Protein AF-A0A8I0T344-F1 (afdb_monomer_lite)

Sequence (112 aa):
MRGLTIAVVGVFLISFLSGAIYLLGFDGLALVRDDADSKLLSQSMLASGVGGSIYCLRGVYLNACVFNRWTPQWMPWYFIRPFVSLFCGAVAFIFLKAGLLVMEAECNSPKK

Structure (mmCIF, N/CA/C/O backbone):
data_AF-A0A8I0T344-F1
#
_entry.id   AF-A0A8I0T344-F1
#
loop_
_atom_site.group_PDB
_atom_site.id
_atom_site.type_symbol
_atom_site.label_atom_id
_atom_site.label_alt_id
_atom_site.label_comp_id
_atom_site.label_asym_id
_atom_site.label_entity_id
_atom_site.label_seq_id
_atom_site.pdbx_PDB_ins_code
_atom_site.Cartn_x
_atom_site.Cartn_y
_atom_site.Cartn_z
_atom_site.occupancy
_atom_site.B_iso_or_equiv
_atom_site.auth_seq_id
_atom_site.auth_comp_id
_atom_site.auth_asym_id
_atom_site.auth_atom_id
_atom_site.pdbx_PDB_model_num
ATOM 1 N N . MET A 1 1 ? -11.844 -2.304 24.450 1.00 67.12 1 MET A N 1
ATOM 2 C CA . MET A 1 1 ? -10.817 -2.896 23.555 1.00 67.12 1 MET A CA 1
ATOM 3 C C . MET A 1 1 ? -11.092 -2.686 22.062 1.00 67.12 1 MET A C 1
ATOM 5 O O . MET A 1 1 ? -10.162 -2.315 21.362 1.00 67.12 1 MET A O 1
ATOM 9 N N . ARG A 1 2 ? -12.329 -2.848 21.555 1.00 78.38 2 ARG A N 1
ATOM 10 C CA . ARG A 1 2 ? -12.655 -2.649 20.120 1.00 78.38 2 ARG A CA 1
ATOM 11 C C . ARG A 1 2 ? -12.213 -1.291 19.548 1.00 78.38 2 ARG A C 1
ATOM 13 O O . ARG A 1 2 ? -11.498 -1.269 18.553 1.00 78.38 2 ARG A O 1
ATOM 20 N N . GLY A 1 3 ? -12.560 -0.185 20.212 1.00 85.44 3 GLY A N 1
ATOM 21 C CA . GLY A 1 3 ? -12.165 1.162 19.768 1.00 85.44 3 GLY A CA 1
ATOM 22 C C . GLY A 1 3 ? -10.648 1.350 19.660 1.00 85.44 3 GLY A C 1
ATOM 23 O O . GLY A 1 3 ? -10.174 1.886 18.666 1.00 85.44 3 GLY A O 1
ATOM 24 N N . LEU A 1 4 ? -9.882 0.808 20.616 1.00 89.25 4 LEU A N 1
ATOM 25 C CA . LEU A 1 4 ? -8.417 0.851 20.589 1.00 89.25 4 LEU A CA 1
ATOM 26 C C . LEU A 1 4 ? -7.856 0.125 19.359 1.00 89.25 4 LEU A C 1
ATOM 28 O O . LEU A 1 4 ? -7.021 0.675 18.654 1.00 89.25 4 LEU A O 1
ATOM 32 N N . THR A 1 5 ? -8.347 -1.081 19.057 1.00 92.25 5 THR A N 1
ATOM 33 C CA . THR A 1 5 ? -7.868 -1.846 17.890 1.00 92.25 5 THR A CA 1
ATOM 34 C C . THR A 1 5 ? -8.181 -1.159 16.559 1.00 92.25 5 THR A C 1
ATOM 36 O O . THR A 1 5 ? -7.359 -1.190 15.650 1.00 92.25 5 THR A O 1
ATOM 39 N N . ILE A 1 6 ? -9.337 -0.494 16.457 1.00 92.19 6 ILE A N 1
ATOM 40 C CA . ILE A 1 6 ? -9.710 0.287 15.270 1.00 92.19 6 ILE A CA 1
ATOM 41 C C . ILE A 1 6 ? -8.790 1.503 15.134 1.00 92.19 6 ILE A C 1
ATOM 43 O O . ILE A 1 6 ? -8.286 1.759 14.045 1.00 92.19 6 ILE A O 1
ATOM 47 N N . ALA A 1 7 ? -8.533 2.219 16.234 1.00 93.00 7 ALA A N 1
ATOM 48 C CA . ALA A 1 7 ? -7.646 3.378 16.239 1.00 93.00 7 ALA A CA 1
ATOM 49 C C . ALA A 1 7 ? -6.209 3.003 15.848 1.00 93.00 7 ALA A C 1
ATOM 51 O O . ALA A 1 7 ? -5.620 3.674 15.009 1.00 93.00 7 ALA A O 1
ATOM 52 N N . VAL A 1 8 ? -5.668 1.901 16.382 1.00 94.69 8 VAL A N 1
ATOM 53 C CA . VAL A 1 8 ? -4.319 1.415 16.041 1.00 94.69 8 VAL A CA 1
ATOM 54 C C . VAL A 1 8 ? -4.210 1.085 14.551 1.00 94.69 8 VAL A C 1
ATOM 56 O O . VAL A 1 8 ? -3.284 1.551 13.889 1.00 94.69 8 VAL A O 1
ATOM 59 N N . VAL A 1 9 ? -5.168 0.330 14.001 1.00 94.44 9 VAL A N 1
ATOM 60 C CA . VAL A 1 9 ? -5.185 0.013 12.563 1.00 94.44 9 VAL A CA 1
ATOM 61 C C . VAL A 1 9 ? -5.355 1.280 11.725 1.00 94.44 9 VAL A C 1
ATOM 63 O O . VAL A 1 9 ? -4.657 1.452 10.733 1.00 94.44 9 VAL A O 1
ATOM 66 N N . GLY A 1 10 ? -6.248 2.187 12.126 1.00 94.19 10 GLY A N 1
ATOM 67 C CA . GLY A 1 10 ? -6.488 3.446 11.423 1.00 94.19 10 GLY A CA 1
ATOM 68 C C . GLY A 1 10 ? -5.244 4.332 11.367 1.00 94.19 10 GLY A C 1
ATOM 69 O O . GLY A 1 10 ? -4.868 4.778 10.288 1.00 94.19 10 GLY A O 1
ATOM 70 N N . VAL A 1 11 ? -4.567 4.528 12.502 1.00 95.81 11 VAL A N 1
ATOM 71 C CA . VAL A 1 11 ? -3.323 5.309 12.581 1.00 95.81 11 VAL A CA 1
ATOM 72 C C . VAL A 1 11 ? -2.231 4.685 11.718 1.00 95.81 11 VAL A C 1
ATOM 74 O O . VAL A 1 11 ? -1.590 5.408 10.963 1.00 95.81 11 VAL A O 1
ATOM 77 N N . PHE A 1 12 ? -2.057 3.361 11.769 1.00 96.25 12 PHE A N 1
ATOM 78 C CA . PHE A 1 12 ? -1.100 2.656 10.913 1.00 96.25 12 PHE A CA 1
ATOM 79 C C . PHE A 1 12 ? -1.405 2.833 9.420 1.00 96.25 12 PHE A C 1
ATOM 81 O O . PHE A 1 12 ? -0.510 3.130 8.637 1.00 96.25 12 PHE A O 1
ATOM 88 N N . LEU A 1 13 ? -2.663 2.661 9.007 1.00 95.44 13 LEU A N 1
ATOM 89 C CA . LEU A 1 13 ? -3.036 2.783 7.597 1.00 95.44 13 LEU A CA 1
ATOM 90 C C . LEU A 1 13 ? -2.870 4.218 7.091 1.00 95.44 13 LEU A C 1
ATOM 92 O O . LEU A 1 13 ? -2.423 4.412 5.965 1.00 95.44 13 LEU A O 1
ATOM 96 N N . ILE A 1 14 ? -3.203 5.218 7.913 1.00 96.25 14 ILE A N 1
ATOM 97 C CA . ILE A 1 14 ? -3.036 6.633 7.564 1.00 96.25 14 ILE A CA 1
ATOM 98 C C . ILE A 1 14 ? -1.552 7.003 7.496 1.00 96.25 14 ILE A C 1
ATOM 100 O O . ILE A 1 14 ? -1.159 7.689 6.556 1.00 96.25 14 ILE A O 1
ATOM 104 N N . SER A 1 15 ? -0.725 6.542 8.440 1.00 95.75 15 SER A N 1
ATOM 105 C CA . SER A 1 15 ? 0.716 6.817 8.426 1.00 95.75 15 SER A CA 1
ATOM 106 C C . SER A 1 15 ? 1.430 6.117 7.269 1.00 95.75 15 SER A C 1
ATOM 108 O O . SER A 1 15 ? 2.297 6.708 6.628 1.00 95.75 15 SER A O 1
ATOM 110 N N . PHE A 1 16 ? 1.036 4.885 6.942 1.00 95.62 16 PHE A N 1
ATOM 111 C CA . PHE A 1 16 ? 1.549 4.182 5.771 1.00 95.62 16 PHE A CA 1
ATOM 112 C C . PHE A 1 16 ? 1.124 4.882 4.474 1.00 95.62 16 PHE A C 1
ATOM 114 O O . PHE A 1 16 ? 1.942 5.070 3.576 1.00 95.62 16 PHE A O 1
ATOM 121 N N . LEU A 1 17 ? -0.140 5.308 4.378 1.00 95.62 17 LEU A N 1
ATOM 122 C CA . LEU A 1 17 ? -0.662 6.026 3.217 1.00 95.62 17 LEU A CA 1
ATOM 123 C C . LEU A 1 17 ? 0.052 7.368 3.014 1.00 95.62 17 LEU A C 1
ATOM 125 O O . LEU A 1 17 ? 0.462 7.670 1.896 1.00 95.62 17 LEU A O 1
ATOM 129 N N . SER A 1 18 ? 0.225 8.159 4.076 1.00 95.12 18 SER A N 1
ATOM 130 C CA . SER A 1 18 ? 0.934 9.437 3.991 1.00 95.12 18 SER A CA 1
ATOM 131 C C . SER A 1 18 ? 2.402 9.241 3.620 1.00 95.12 18 SER A C 1
ATOM 133 O O . SER A 1 18 ? 2.900 9.961 2.757 1.00 95.12 18 SER A O 1
ATOM 135 N N . GLY A 1 19 ? 3.069 8.227 4.181 1.00 93.25 19 GLY A N 1
ATOM 136 C CA . GLY A 1 19 ? 4.426 7.843 3.797 1.00 93.25 19 GLY A CA 1
ATOM 137 C C . GLY A 1 19 ? 4.530 7.444 2.323 1.00 93.25 19 GLY A C 1
ATOM 138 O O . GLY A 1 19 ? 5.412 7.927 1.619 1.00 93.25 19 GLY A O 1
ATOM 139 N N . ALA A 1 20 ? 3.600 6.627 1.821 1.00 92.38 20 ALA A N 1
ATOM 140 C CA . ALA A 1 20 ? 3.586 6.209 0.419 1.00 92.38 20 ALA A CA 1
ATOM 141 C C . ALA A 1 20 ? 3.354 7.387 -0.545 1.00 92.38 20 ALA A C 1
ATOM 143 O O . ALA A 1 20 ? 4.032 7.483 -1.566 1.00 92.38 20 ALA A O 1
ATOM 144 N N . ILE A 1 21 ? 2.443 8.309 -0.209 1.00 93.38 21 ILE A N 1
ATOM 145 C CA . ILE A 1 21 ? 2.185 9.525 -1.000 1.00 93.38 21 ILE A CA 1
ATOM 146 C C . ILE A 1 21 ? 3.395 10.465 -0.970 1.00 93.38 21 ILE A C 1
ATOM 148 O O . ILE A 1 21 ? 3.783 11.000 -2.006 1.00 93.38 21 ILE A O 1
ATOM 152 N N . TYR A 1 22 ? 4.015 10.647 0.197 1.00 91.38 22 TYR A N 1
ATOM 153 C CA . TYR A 1 22 ? 5.212 11.472 0.333 1.00 91.38 22 TYR A CA 1
ATOM 154 C C . TYR A 1 22 ? 6.370 10.924 -0.510 1.00 91.38 22 TYR A C 1
ATOM 156 O O . TYR A 1 22 ? 6.985 11.670 -1.267 1.00 91.38 22 TYR A O 1
ATOM 164 N N . LEU A 1 23 ? 6.622 9.612 -0.450 1.00 89.00 23 LEU A N 1
ATOM 165 C CA . LEU A 1 23 ? 7.668 8.961 -1.244 1.00 89.00 23 LEU A CA 1
ATOM 166 C C . LEU A 1 23 ? 7.376 8.976 -2.750 1.00 89.00 23 LEU A C 1
ATOM 168 O O . LEU A 1 23 ? 8.319 9.029 -3.536 1.00 89.00 23 LEU A O 1
ATOM 172 N N . LEU A 1 24 ? 6.101 8.956 -3.159 1.00 87.62 24 LEU A N 1
ATOM 173 C CA . LEU A 1 24 ? 5.714 9.176 -4.558 1.00 87.62 24 LEU A CA 1
ATOM 174 C C . LEU A 1 24 ? 6.058 10.592 -5.022 1.00 87.62 24 LEU A C 1
ATOM 176 O O . LEU A 1 24 ? 6.559 10.757 -6.127 1.00 87.62 24 LEU A O 1
ATOM 180 N N . GLY A 1 25 ? 5.799 11.601 -4.187 1.00 84.19 25 GLY A N 1
ATOM 181 C CA . GLY A 1 25 ? 6.109 12.997 -4.506 1.00 84.19 25 GLY A CA 1
ATOM 182 C C . GLY A 1 25 ? 7.601 13.335 -4.452 1.00 84.19 25 GLY A C 1
ATOM 183 O O . GLY A 1 25 ? 8.020 14.301 -5.080 1.00 84.19 25 GLY A O 1
ATOM 184 N N . PHE A 1 26 ? 8.397 12.557 -3.714 1.00 80.50 26 PHE A N 1
ATOM 185 C CA . PHE A 1 26 ? 9.827 12.802 -3.510 1.00 80.50 26 PHE A CA 1
ATOM 186 C C . PHE A 1 26 ? 10.744 11.899 -4.358 1.00 80.50 26 PHE A C 1
ATOM 188 O O . PHE A 1 26 ? 11.938 11.837 -4.090 1.00 80.50 26 PHE A O 1
ATOM 195 N N . ASP A 1 27 ? 10.225 11.174 -5.357 1.00 71.31 27 ASP A N 1
ATOM 196 C CA . ASP A 1 27 ? 10.999 10.165 -6.103 1.00 71.31 27 ASP A CA 1
ATOM 197 C C . ASP A 1 27 ? 11.830 9.274 -5.152 1.00 71.31 27 ASP A C 1
ATOM 199 O O . ASP A 1 27 ? 13.039 9.132 -5.296 1.00 71.31 27 ASP A O 1
ATOM 203 N N . GLY A 1 28 ? 11.201 8.696 -4.121 1.00 58.50 28 GLY A N 1
ATOM 204 C CA . GLY A 1 28 ? 11.895 8.156 -2.940 1.00 58.50 28 GLY A CA 1
ATOM 205 C C . GLY A 1 28 ? 13.032 7.144 -3.184 1.00 58.50 28 GLY A C 1
ATOM 206 O O . GLY A 1 28 ? 13.908 7.016 -2.332 1.00 58.50 28 GLY A O 1
ATOM 207 N N . LEU A 1 29 ? 13.067 6.449 -4.331 1.00 61.50 29 LEU A N 1
ATOM 208 C CA . LEU A 1 29 ? 14.163 5.540 -4.715 1.00 61.50 29 LEU A CA 1
ATOM 209 C C . LEU A 1 29 ? 15.260 6.203 -5.576 1.00 61.50 29 LEU A C 1
ATOM 211 O O . LEU A 1 29 ? 16.352 5.650 -5.708 1.00 61.50 29 LEU A O 1
ATOM 215 N N . ALA A 1 30 ? 15.022 7.405 -6.108 1.00 59.72 30 ALA A N 1
ATOM 216 C CA . ALA A 1 30 ? 16.034 8.214 -6.790 1.00 59.72 30 ALA A CA 1
ATOM 217 C C . ALA A 1 30 ? 17.142 8.694 -5.837 1.00 59.72 30 ALA A C 1
ATOM 219 O O . ALA A 1 30 ? 18.237 9.015 -6.286 1.00 59.72 30 ALA A O 1
ATOM 220 N N . LEU A 1 31 ? 16.901 8.669 -4.519 1.00 58.28 31 LEU A N 1
ATOM 221 C CA . LEU A 1 31 ? 17.928 8.909 -3.498 1.00 58.28 31 LEU A CA 1
ATOM 222 C C . LEU A 1 31 ? 19.055 7.861 -3.510 1.00 58.28 31 LEU A C 1
ATOM 224 O O . LEU A 1 31 ? 20.151 8.147 -3.037 1.00 58.28 31 LEU A O 1
ATOM 228 N N . VAL A 1 32 ? 18.790 6.649 -4.014 1.00 64.31 32 VAL A N 1
ATOM 229 C CA . VAL A 1 32 ? 19.750 5.531 -4.017 1.00 64.31 32 VAL A CA 1
ATOM 230 C C . VAL A 1 32 ? 20.275 5.232 -5.421 1.00 64.31 32 VAL A C 1
ATOM 232 O O . VAL A 1 32 ? 21.428 4.825 -5.561 1.00 64.31 32 VAL A O 1
ATOM 235 N N . ARG A 1 33 ? 19.455 5.405 -6.467 1.00 66.25 33 ARG A N 1
ATOM 236 C CA . ARG A 1 33 ? 19.833 5.045 -7.838 1.00 66.25 33 ARG A CA 1
ATOM 237 C C . ARG A 1 33 ? 19.083 5.878 -8.877 1.00 66.25 33 ARG A C 1
ATOM 239 O O . ARG A 1 33 ? 17.856 5.871 -8.906 1.00 66.25 33 ARG A O 1
ATOM 246 N N . ASP A 1 34 ? 19.823 6.553 -9.752 1.00 73.00 34 ASP A N 1
ATOM 247 C CA . ASP A 1 34 ? 19.279 7.468 -10.768 1.00 73.00 34 ASP A CA 1
ATOM 248 C C . ASP A 1 34 ? 19.055 6.777 -12.128 1.00 73.00 34 ASP A C 1
ATOM 250 O O . ASP A 1 34 ? 19.444 7.272 -13.178 1.00 73.00 34 ASP A O 1
ATOM 254 N N . ASP A 1 35 ? 18.437 5.595 -12.111 1.00 83.75 35 ASP A N 1
ATOM 255 C CA . ASP A 1 35 ? 18.045 4.875 -13.328 1.00 83.75 35 ASP A CA 1
ATOM 256 C C . ASP A 1 35 ? 16.528 5.028 -13.550 1.00 83.75 35 ASP A C 1
ATOM 258 O O . ASP A 1 35 ? 15.739 4.837 -12.618 1.00 83.75 35 ASP A O 1
ATOM 262 N N . ALA A 1 36 ? 16.094 5.321 -14.784 1.00 84.12 36 ALA A N 1
ATOM 263 C CA . ALA A 1 36 ? 14.674 5.512 -15.122 1.00 84.12 36 ALA A CA 1
ATOM 264 C C . ALA A 1 36 ? 13.802 4.296 -14.749 1.00 84.12 36 ALA A C 1
ATOM 266 O O . ALA A 1 36 ? 12.689 4.447 -14.245 1.00 84.12 36 ALA A O 1
ATOM 267 N N . ASP A 1 37 ? 14.343 3.089 -14.915 1.00 87.25 37 ASP A N 1
ATOM 268 C CA . ASP A 1 37 ? 13.662 1.837 -14.578 1.00 87.25 37 ASP A CA 1
ATOM 269 C C . ASP A 1 37 ? 13.466 1.667 -13.072 1.00 87.25 37 ASP A C 1
ATOM 271 O O . ASP A 1 37 ? 12.416 1.205 -12.628 1.00 87.25 37 ASP A O 1
ATOM 275 N N . SER A 1 38 ? 14.446 2.102 -12.278 1.00 85.50 38 SER A N 1
ATOM 276 C CA . SER A 1 38 ? 14.360 2.078 -10.817 1.00 85.50 38 SER A CA 1
ATOM 277 C C . SER A 1 38 ? 13.288 3.050 -10.320 1.00 85.50 38 SER A C 1
ATOM 279 O O . SER A 1 38 ? 12.512 2.710 -9.424 1.00 85.50 38 SER A O 1
ATOM 281 N N . LYS A 1 39 ? 13.188 4.236 -10.938 1.00 86.31 39 LYS A N 1
ATOM 282 C CA . LYS A 1 39 ? 12.133 5.217 -10.634 1.00 86.31 39 LYS A CA 1
ATOM 283 C C . LYS A 1 39 ? 10.750 4.646 -10.933 1.00 86.31 39 LYS A C 1
ATOM 285 O O . LYS A 1 39 ? 9.880 4.677 -10.065 1.00 86.31 39 LYS A O 1
ATOM 290 N N . LEU A 1 40 ? 10.567 4.061 -12.117 1.00 89.69 40 LEU A N 1
ATOM 291 C CA . LEU A 1 40 ? 9.282 3.498 -12.529 1.00 89.69 40 LEU A CA 1
ATOM 292 C C . LEU A 1 40 ? 8.859 2.312 -11.643 1.00 89.69 40 LEU A C 1
ATOM 294 O O . LEU A 1 40 ? 7.697 2.229 -11.247 1.00 89.69 40 LEU A O 1
ATOM 298 N N . LEU A 1 41 ? 9.805 1.434 -11.282 1.00 91.50 41 LEU A N 1
ATOM 299 C CA . LEU A 1 41 ? 9.580 0.335 -10.340 1.00 91.50 41 LEU A CA 1
ATOM 300 C C . LEU A 1 41 ? 9.147 0.857 -8.963 1.00 91.50 41 LEU A C 1
ATOM 302 O O . LEU A 1 41 ? 8.178 0.375 -8.382 1.00 91.50 41 LEU A O 1
ATOM 306 N N . SER A 1 42 ? 9.839 1.868 -8.436 1.00 90.25 42 SER A N 1
ATOM 307 C CA . SER A 1 42 ? 9.470 2.475 -7.155 1.00 90.25 42 SER A CA 1
ATOM 308 C C . SER A 1 42 ? 8.071 3.083 -7.203 1.00 90.25 42 SER A C 1
ATOM 310 O O . SER A 1 42 ? 7.272 2.890 -6.286 1.00 90.25 42 SER A O 1
ATOM 312 N N . GLN A 1 43 ? 7.757 3.818 -8.269 1.00 91.12 43 GLN A N 1
ATOM 313 C CA . GLN A 1 43 ? 6.459 4.463 -8.435 1.00 91.12 43 GLN A CA 1
ATOM 314 C C . GLN A 1 43 ? 5.333 3.429 -8.566 1.00 91.12 43 GLN A C 1
ATOM 316 O O . GLN A 1 43 ? 4.292 3.593 -7.929 1.00 91.12 43 GLN A O 1
ATOM 321 N N . SER A 1 44 ? 5.538 2.331 -9.303 1.00 94.00 44 SER A N 1
ATOM 322 C CA . SER A 1 44 ? 4.532 1.267 -9.435 1.00 94.00 44 SER A CA 1
ATOM 323 C C . SER A 1 44 ? 4.265 0.551 -8.108 1.00 94.00 44 SER A C 1
ATOM 325 O O . SER A 1 44 ? 3.105 0.283 -7.768 1.00 94.00 44 SER A O 1
ATOM 327 N N . MET A 1 45 ? 5.318 0.283 -7.329 1.00 94.69 45 MET A N 1
ATOM 328 C CA . MET A 1 45 ? 5.213 -0.272 -5.981 1.00 94.69 45 MET A CA 1
ATOM 329 C C . MET A 1 45 ? 4.407 0.662 -5.086 1.00 94.69 45 MET A C 1
ATOM 331 O O . MET A 1 45 ? 3.360 0.262 -4.577 1.00 94.69 45 MET A O 1
ATOM 335 N N . LEU A 1 46 ? 4.846 1.915 -4.935 1.00 93.88 46 LEU A N 1
ATOM 336 C CA . LEU A 1 46 ? 4.211 2.888 -4.047 1.00 93.88 46 LEU A CA 1
ATOM 337 C C . LEU A 1 46 ? 2.757 3.179 -4.447 1.00 93.88 46 LEU A C 1
ATOM 339 O O . LEU A 1 46 ? 1.889 3.197 -3.575 1.00 93.88 46 LEU A O 1
ATOM 343 N N . ALA A 1 47 ? 2.458 3.313 -5.744 1.00 94.38 47 ALA A N 1
ATOM 344 C CA . ALA A 1 47 ? 1.091 3.488 -6.240 1.00 94.38 47 ALA A CA 1
ATOM 345 C C . ALA A 1 47 ? 0.188 2.299 -5.870 1.00 94.38 47 ALA A C 1
ATOM 347 O O . ALA A 1 47 ? -0.952 2.479 -5.430 1.00 94.38 47 ALA A O 1
ATOM 348 N N . SER A 1 48 ? 0.713 1.076 -5.958 1.00 96.06 48 SER A N 1
ATOM 349 C CA . SER A 1 48 ? -0.011 -0.125 -5.529 1.00 96.06 48 SER A CA 1
ATOM 350 C C . SER A 1 48 ? -0.188 -0.173 -4.005 1.00 96.06 48 SER A C 1
ATOM 352 O O . SER A 1 48 ? -1.252 -0.557 -3.516 1.00 96.06 48 SER A O 1
ATOM 354 N N . GLY A 1 49 ? 0.803 0.289 -3.235 1.00 95.06 49 GLY A N 1
ATOM 355 C CA . GLY A 1 49 ? 0.715 0.457 -1.779 1.00 95.06 49 GLY A CA 1
ATOM 356 C C . GLY A 1 49 ? -0.353 1.470 -1.344 1.00 95.06 49 GLY A C 1
ATOM 357 O O . GLY A 1 49 ? -1.085 1.218 -0.381 1.00 95.06 49 GLY A O 1
ATOM 358 N N . VAL A 1 50 ? -0.509 2.572 -2.088 1.00 95.94 50 VAL A N 1
ATOM 359 C CA . VAL A 1 50 ? -1.600 3.547 -1.909 1.00 95.94 50 VAL A CA 1
ATOM 360 C C . VAL A 1 50 ? -2.953 2.872 -2.138 1.00 95.94 50 VAL A C 1
ATOM 362 O O . VAL A 1 50 ? -3.819 2.923 -1.262 1.00 95.94 50 VAL A O 1
ATOM 36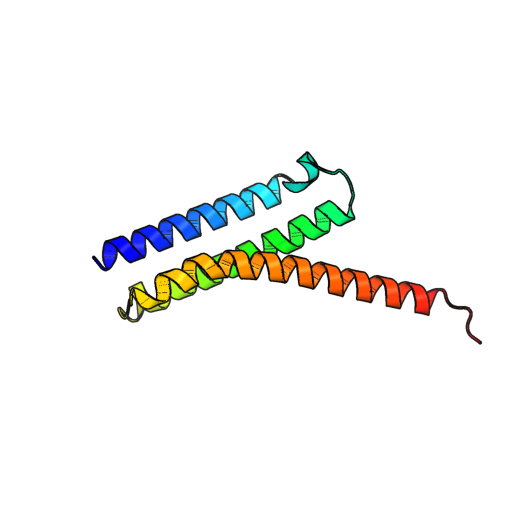5 N N . GLY A 1 51 ? -3.120 2.160 -3.257 1.00 95.19 51 GLY A N 1
ATOM 366 C CA . GLY A 1 51 ? -4.350 1.417 -3.553 1.00 95.19 51 GLY A CA 1
ATOM 367 C C . GLY A 1 51 ? -4.694 0.370 -2.484 1.00 95.19 51 GLY A C 1
ATOM 368 O O . GLY A 1 51 ? -5.838 0.282 -2.031 1.00 95.19 51 GLY A O 1
ATOM 369 N N . GLY A 1 52 ? -3.692 -0.378 -2.011 1.00 95.12 52 GLY A N 1
ATOM 370 C CA . GLY A 1 52 ? -3.838 -1.359 -0.934 1.00 95.12 52 GLY A CA 1
ATOM 371 C C . GLY A 1 52 ? -4.280 -0.740 0.394 1.00 95.12 52 GLY A C 1
ATOM 372 O O . GLY A 1 52 ? -5.165 -1.276 1.069 1.00 95.12 52 GLY A O 1
ATOM 373 N N . SER A 1 53 ? -3.715 0.414 0.744 1.00 95.69 53 SER A N 1
ATOM 374 C CA . SER A 1 53 ? -4.063 1.162 1.958 1.00 95.69 53 SER A CA 1
ATOM 375 C C . SER A 1 53 ? -5.481 1.730 1.895 1.00 95.69 53 SER A C 1
ATOM 377 O O . SER A 1 53 ? -6.248 1.568 2.845 1.00 95.69 53 SER A O 1
ATOM 379 N N . ILE A 1 54 ? -5.878 2.306 0.755 1.00 95.94 54 ILE A N 1
ATOM 380 C CA . ILE A 1 54 ? -7.245 2.804 0.526 1.00 95.94 54 ILE A CA 1
ATOM 381 C C . ILE A 1 54 ? -8.262 1.661 0.632 1.00 95.94 54 ILE A C 1
ATOM 383 O O . ILE A 1 54 ? -9.302 1.812 1.279 1.00 95.94 54 ILE A O 1
ATOM 387 N N . TYR A 1 55 ? -7.955 0.488 0.068 1.00 95.12 55 TYR A N 1
ATOM 388 C CA . TYR A 1 55 ? -8.807 -0.692 0.215 1.00 95.12 55 TYR A CA 1
ATOM 389 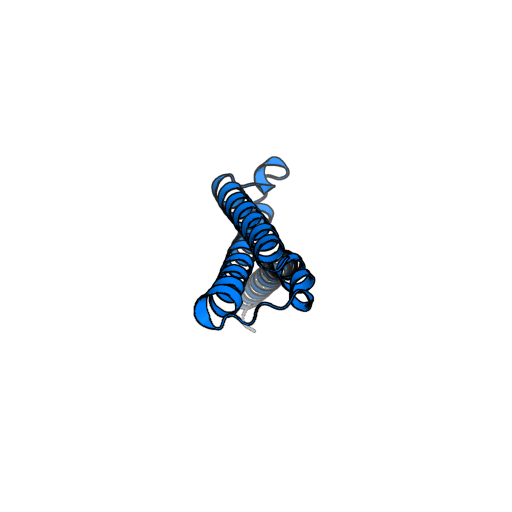C C . TYR A 1 55 ? -8.987 -1.078 1.692 1.00 95.12 55 TYR A C 1
ATOM 391 O O . TYR A 1 55 ? -10.101 -1.374 2.134 1.00 95.12 55 TYR A O 1
ATOM 399 N N . CYS A 1 56 ? -7.901 -1.071 2.468 1.00 95.12 56 CYS A N 1
ATOM 400 C CA . CYS A 1 56 ? -7.946 -1.395 3.892 1.00 95.12 56 CYS A CA 1
ATOM 401 C C . CYS A 1 56 ? -8.770 -0.369 4.680 1.00 95.12 56 CYS A C 1
ATOM 403 O O . CYS A 1 56 ? -9.607 -0.770 5.486 1.00 95.12 56 CYS A O 1
ATOM 405 N N . LEU A 1 57 ? -8.616 0.929 4.394 1.00 93.75 57 LEU A N 1
ATOM 406 C CA . LEU A 1 57 ? -9.426 1.998 4.988 1.00 93.75 57 LEU A CA 1
ATOM 407 C C . LEU A 1 57 ? -10.916 1.828 4.675 1.00 93.75 57 LEU A C 1
ATOM 409 O O . LEU A 1 57 ? -11.747 1.935 5.577 1.00 93.75 57 LEU A O 1
ATOM 413 N N . ARG A 1 58 ? -11.267 1.466 3.434 1.00 94.00 58 ARG A N 1
ATOM 414 C CA . ARG A 1 58 ? -12.648 1.104 3.074 1.00 94.00 58 ARG A CA 1
ATOM 415 C C . ARG A 1 58 ? -13.150 -0.081 3.902 1.00 94.00 58 ARG A C 1
ATOM 417 O O . ARG A 1 58 ? -14.293 -0.074 4.353 1.00 94.00 58 ARG A O 1
ATOM 424 N N . GLY A 1 59 ? -12.308 -1.092 4.113 1.00 92.50 59 GLY A N 1
ATOM 425 C CA . GLY A 1 59 ? -12.619 -2.241 4.964 1.00 92.50 59 GLY A CA 1
ATOM 426 C C . GLY A 1 59 ? -12.882 -1.847 6.420 1.00 92.50 59 GLY A C 1
ATOM 427 O O . GLY A 1 59 ? -13.855 -2.323 7.007 1.00 92.50 59 GLY A O 1
ATOM 428 N N . VAL A 1 60 ? -12.073 -0.946 6.981 1.00 93.44 60 VAL A N 1
ATOM 429 C CA . VAL A 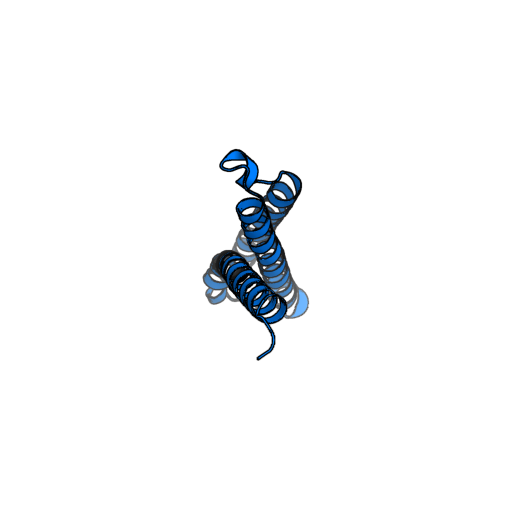1 60 ? -12.289 -0.393 8.326 1.00 93.44 60 VAL A CA 1
ATOM 430 C C . VAL A 1 60 ? -13.608 0.373 8.379 1.00 93.44 60 VAL A C 1
ATOM 432 O O . VAL A 1 60 ? -14.425 0.085 9.246 1.00 93.44 60 VAL A O 1
ATOM 435 N N . TYR A 1 61 ? -13.870 1.269 7.425 1.00 92.94 61 TYR A N 1
ATOM 436 C CA . TYR A 1 61 ? -15.126 2.020 7.351 1.00 92.94 61 TYR A CA 1
ATOM 437 C C . TYR A 1 61 ? -16.353 1.097 7.318 1.00 92.94 61 TYR A C 1
ATOM 439 O O . TYR A 1 61 ? -17.257 1.229 8.142 1.00 92.94 61 TYR A O 1
ATOM 447 N N . LEU A 1 62 ? -16.375 0.110 6.420 1.00 94.56 62 LEU A N 1
ATOM 448 C CA . LEU A 1 62 ? -17.516 -0.797 6.302 1.00 94.56 62 LEU A CA 1
ATOM 449 C C . LEU A 1 62 ? -17.709 -1.642 7.565 1.00 94.56 62 LEU A C 1
ATOM 451 O O . LEU A 1 62 ? -18.816 -1.731 8.087 1.00 94.56 62 LEU A O 1
ATOM 455 N N . ASN A 1 63 ? -16.644 -2.256 8.080 1.00 92.88 63 ASN A N 1
ATOM 456 C CA . ASN A 1 63 ? -16.772 -3.212 9.179 1.00 92.88 63 ASN A CA 1
ATOM 457 C C . ASN A 1 63 ? -16.909 -2.543 10.551 1.00 92.88 63 ASN A C 1
ATOM 459 O O . ASN A 1 63 ? -17.616 -3.071 11.409 1.00 92.88 63 ASN A O 1
ATOM 463 N N . ALA A 1 64 ? -16.248 -1.407 10.774 1.00 90.06 64 ALA A N 1
ATOM 464 C CA . ALA A 1 64 ? -16.295 -0.690 12.043 1.00 90.06 64 ALA A CA 1
ATOM 465 C C . ALA A 1 64 ? -17.433 0.338 12.093 1.00 90.06 64 ALA A C 1
ATOM 467 O O . ALA A 1 64 ? -18.143 0.379 13.092 1.00 90.06 64 ALA A O 1
ATOM 468 N N . CYS A 1 65 ? -17.627 1.139 11.039 1.00 90.88 65 CYS A N 1
ATOM 469 C CA . CYS A 1 65 ? -18.582 2.252 11.060 1.00 90.88 65 CYS A CA 1
ATOM 470 C C . CYS A 1 65 ? -19.972 1.855 10.550 1.00 90.88 65 CYS A C 1
ATOM 472 O O . CYS A 1 65 ? -20.962 2.204 11.181 1.00 90.88 65 CYS A O 1
ATOM 474 N N . VAL A 1 66 ? -20.059 1.132 9.427 1.00 95.00 66 VAL A N 1
ATOM 475 C CA . VAL A 1 66 ? -21.357 0.823 8.793 1.00 95.00 66 VAL A CA 1
ATOM 476 C C . VAL A 1 66 ? -22.015 -0.398 9.427 1.00 95.00 66 VAL A C 1
ATOM 478 O O . VAL A 1 66 ? -23.154 -0.335 9.877 1.00 95.00 66 VAL A O 1
ATOM 481 N N . PHE A 1 67 ? -21.304 -1.524 9.480 1.00 94.12 67 PHE A N 1
ATOM 482 C CA . PHE A 1 67 ? -21.877 -2.785 9.950 1.00 94.12 67 PHE A CA 1
ATOM 483 C C . PHE A 1 67 ? -21.703 -3.017 11.453 1.00 94.12 67 PHE A C 1
ATOM 485 O O . PHE A 1 67 ? -22.398 -3.865 12.008 1.00 94.12 67 PHE A O 1
ATOM 492 N N . ASN A 1 68 ? -20.790 -2.293 12.114 1.00 90.88 68 ASN A N 1
ATOM 493 C CA . ASN A 1 68 ? -20.451 -2.464 13.533 1.00 90.88 68 ASN A CA 1
ATOM 494 C C . ASN A 1 68 ? -20.069 -3.921 13.903 1.00 90.88 68 ASN A C 1
ATOM 496 O O . ASN A 1 68 ? -20.391 -4.432 14.976 1.00 90.88 68 ASN A O 1
ATOM 500 N N . ARG A 1 69 ? -19.374 -4.620 12.993 1.00 92.12 69 ARG A N 1
ATOM 501 C CA . ARG A 1 69 ? -18.937 -6.026 13.127 1.00 92.12 69 ARG A CA 1
ATOM 502 C C . ARG A 1 69 ? -17.418 -6.148 13.219 1.00 92.12 69 ARG A C 1
ATOM 504 O O . ARG A 1 69 ? -16.819 -7.050 12.639 1.00 92.12 69 ARG A O 1
ATOM 511 N N . TRP A 1 70 ? -16.773 -5.232 13.939 1.00 92.38 70 TRP A N 1
ATOM 512 C CA . TRP A 1 70 ? -15.320 -5.257 14.078 1.00 92.38 70 TRP A CA 1
ATOM 513 C C . TRP A 1 70 ? -14.837 -6.474 14.879 1.00 92.38 70 TRP A C 1
ATOM 515 O O . TRP A 1 70 ? -15.194 -6.657 16.053 1.00 92.38 70 TRP A O 1
ATOM 525 N N . THR A 1 71 ? -13.961 -7.256 14.246 1.00 91.81 71 THR A N 1
ATOM 526 C CA . THR A 1 71 ? -13.370 -8.469 14.813 1.00 91.81 71 THR A CA 1
ATOM 527 C C . THR A 1 71 ? -11.837 -8.373 14.800 1.00 91.81 71 THR A C 1
ATOM 529 O O . THR A 1 71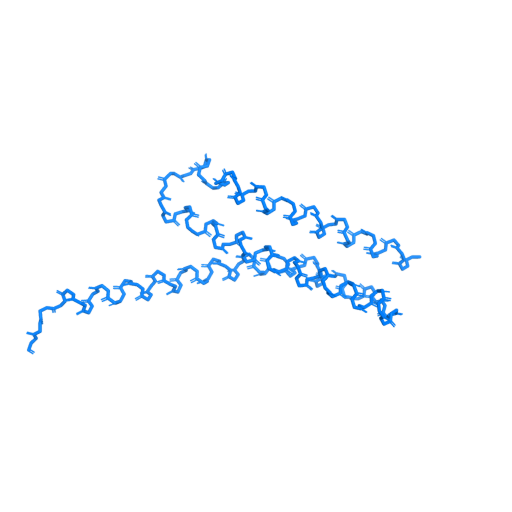 ? -11.249 -8.239 13.725 1.00 91.81 71 THR A O 1
ATOM 532 N N . PRO A 1 72 ? -11.167 -8.499 15.967 1.00 88.44 72 PRO A N 1
ATOM 533 C CA . PRO A 1 72 ? -9.706 -8.413 16.104 1.00 88.44 72 PRO A CA 1
ATOM 534 C C . PRO A 1 72 ? -8.907 -9.392 15.237 1.00 88.44 72 PRO A C 1
ATOM 536 O O . PRO A 1 72 ? -7.770 -9.105 14.885 1.00 88.44 72 PRO A O 1
ATOM 539 N N . GLN A 1 73 ? -9.500 -10.529 14.869 1.00 92.12 73 GLN A N 1
ATOM 540 C CA . GLN A 1 73 ? -8.866 -11.578 14.058 1.00 92.12 73 GLN A CA 1
ATOM 541 C C . GLN A 1 73 ? -8.446 -11.078 12.666 1.00 92.12 73 GLN A C 1
ATOM 543 O O . GLN A 1 73 ? -7.549 -11.647 12.056 1.00 92.12 73 GLN A O 1
ATOM 548 N N . TRP A 1 74 ? -9.053 -9.989 12.181 1.00 90.06 74 TRP A N 1
ATOM 549 C CA . TRP A 1 74 ? -8.704 -9.372 10.901 1.00 90.06 74 TRP A CA 1
ATOM 550 C C . TRP A 1 74 ? -7.553 -8.365 10.996 1.00 90.06 74 TRP A C 1
ATOM 552 O O . TRP A 1 74 ? -7.068 -7.923 9.959 1.00 90.06 74 TRP A O 1
ATOM 562 N N . MET A 1 75 ? -7.084 -8.004 12.200 1.00 91.50 75 MET A N 1
ATOM 563 C CA . MET A 1 75 ? -5.971 -7.056 12.364 1.00 91.50 75 MET A CA 1
ATOM 564 C C . MET A 1 75 ? -4.727 -7.445 11.560 1.00 91.50 75 MET A C 1
ATOM 566 O O . MET A 1 75 ? -4.270 -6.597 10.795 1.00 91.50 75 MET A O 1
ATOM 570 N N . PRO A 1 76 ? -4.208 -8.690 11.642 1.00 94.06 76 PRO A N 1
ATOM 571 C CA . PRO A 1 76 ? -3.024 -9.080 10.878 1.00 94.06 76 PRO A CA 1
ATOM 572 C C . PRO A 1 76 ? -3.181 -8.813 9.379 1.00 94.06 76 PRO A C 1
ATOM 574 O O . PRO A 1 76 ? -2.255 -8.340 8.729 1.00 94.06 76 PRO A O 1
ATOM 577 N N . TRP A 1 77 ? -4.382 -9.029 8.836 1.00 93.38 77 TRP A N 1
ATOM 578 C CA . TRP A 1 77 ? -4.667 -8.787 7.426 1.00 93.38 77 TRP A CA 1
ATOM 579 C C . TRP A 1 77 ? -4.581 -7.306 7.043 1.00 93.38 77 TRP A C 1
ATOM 581 O O . TRP A 1 77 ? -4.012 -6.983 6.002 1.00 93.38 77 TRP A O 1
ATOM 591 N N . TYR A 1 78 ? -5.085 -6.398 7.887 1.00 93.75 78 TYR A N 1
ATOM 592 C CA . TYR A 1 78 ? -4.967 -4.954 7.652 1.00 93.75 78 TYR A CA 1
ATOM 593 C C . TYR A 1 78 ? -3.511 -4.465 7.677 1.00 93.75 78 TYR A C 1
ATOM 595 O O . TYR A 1 78 ? -3.193 -3.508 6.976 1.00 93.75 78 TYR A O 1
ATOM 603 N N . PHE A 1 79 ? -2.625 -5.129 8.428 1.00 94.12 79 PHE A N 1
ATOM 604 C CA . PHE A 1 79 ? -1.193 -4.811 8.449 1.00 94.12 79 PHE A CA 1
ATOM 605 C C . PHE A 1 79 ? -0.431 -5.410 7.267 1.00 94.12 79 PHE A C 1
ATOM 607 O O . PHE A 1 79 ? 0.392 -4.731 6.667 1.00 94.12 79 PHE A O 1
ATOM 614 N N . ILE A 1 80 ? -0.705 -6.667 6.911 1.00 95.44 80 ILE A N 1
ATOM 615 C CA . ILE A 1 80 ? 0.021 -7.391 5.856 1.00 95.44 80 ILE A CA 1
ATOM 616 C C . ILE A 1 80 ? -0.341 -6.860 4.463 1.00 95.44 80 ILE A C 1
ATOM 618 O O . ILE A 1 80 ? 0.506 -6.778 3.573 1.00 95.44 80 ILE A O 1
ATOM 622 N N . ARG A 1 81 ? -1.604 -6.485 4.246 1.00 93.31 81 ARG A N 1
ATOM 623 C CA . ARG A 1 81 ? -2.124 -6.176 2.910 1.00 93.31 81 ARG A CA 1
ATOM 624 C C . ARG A 1 81 ? -1.476 -4.969 2.216 1.00 93.31 81 ARG A C 1
ATOM 626 O O . ARG A 1 81 ? -1.223 -5.091 1.014 1.00 93.31 81 ARG A O 1
ATOM 633 N N . PRO A 1 82 ? -1.179 -3.839 2.887 1.00 94.00 82 PRO A N 1
ATOM 634 C CA . PRO A 1 82 ? -0.420 -2.752 2.271 1.00 94.00 82 PRO A CA 1
ATOM 635 C C . PRO A 1 82 ? 0.939 -3.213 1.721 1.00 94.00 82 PRO A C 1
ATOM 637 O O . PRO A 1 82 ? 1.283 -2.866 0.593 1.00 94.00 82 PRO A O 1
ATOM 640 N N . PHE A 1 83 ? 1.653 -4.088 2.440 1.00 95.25 83 PHE A N 1
ATOM 641 C CA . PHE A 1 83 ? 2.923 -4.657 1.970 1.00 95.25 83 PHE A CA 1
ATOM 642 C C . PHE A 1 83 ? 2.740 -5.613 0.792 1.00 95.25 83 PHE A C 1
ATOM 644 O O . PHE A 1 83 ? 3.457 -5.510 -0.197 1.00 95.25 83 PHE A O 1
ATOM 651 N N . VAL A 1 84 ? 1.747 -6.506 0.842 1.00 96.62 84 VAL A N 1
ATOM 652 C CA . VAL A 1 84 ? 1.435 -7.389 -0.300 1.00 96.62 84 VAL A CA 1
ATOM 653 C C . VAL A 1 84 ? 1.096 -6.568 -1.547 1.00 96.62 84 VAL A C 1
ATOM 655 O O . VAL A 1 84 ? 1.496 -6.919 -2.654 1.00 96.62 84 VAL A O 1
ATOM 658 N N . SER A 1 85 ? 0.406 -5.440 -1.369 1.00 96.12 85 SER A N 1
ATOM 659 C CA . SER A 1 85 ? 0.064 -4.541 -2.473 1.00 96.12 85 SER A CA 1
ATOM 660 C C . SER A 1 85 ? 1.305 -3.846 -3.049 1.00 96.12 85 SER A C 1
ATOM 662 O O . SER A 1 85 ? 1.407 -3.748 -4.268 1.00 96.12 85 SER A O 1
ATOM 664 N N . LEU A 1 86 ? 2.286 -3.454 -2.220 1.00 95.06 86 LEU A N 1
ATOM 665 C CA . LEU A 1 86 ? 3.593 -2.971 -2.702 1.00 95.06 86 LEU A CA 1
ATOM 666 C C . LEU A 1 86 ? 4.286 -4.013 -3.598 1.00 95.06 86 LEU A C 1
ATOM 668 O O . LEU A 1 86 ? 4.721 -3.683 -4.700 1.00 95.06 86 LEU A O 1
ATOM 672 N N . PHE A 1 87 ? 4.355 -5.275 -3.156 1.00 96.62 87 PHE A N 1
ATOM 673 C CA . PHE A 1 87 ? 4.961 -6.356 -3.946 1.00 96.62 87 PHE A CA 1
ATOM 674 C C . PHE A 1 87 ? 4.214 -6.606 -5.256 1.00 96.62 87 PHE A C 1
ATOM 676 O O . PHE A 1 87 ? 4.843 -6.815 -6.291 1.00 96.62 87 PHE A O 1
ATOM 683 N N . CYS A 1 88 ? 2.883 -6.528 -5.240 1.00 97.00 88 CYS A N 1
ATOM 684 C CA . CYS A 1 88 ? 2.074 -6.632 -6.451 1.00 97.00 88 CYS A CA 1
ATOM 685 C C . CYS A 1 88 ? 2.449 -5.548 -7.478 1.00 97.00 88 CYS A C 1
ATOM 687 O O . CYS A 1 88 ? 2.559 -5.841 -8.666 1.00 97.00 88 CYS A O 1
ATOM 689 N N . GLY A 1 89 ? 2.744 -4.325 -7.025 1.00 96.00 89 GLY A N 1
ATOM 690 C CA . GLY A 1 89 ? 3.231 -3.250 -7.892 1.00 96.00 89 GLY A CA 1
ATOM 691 C C . GLY A 1 89 ? 4.601 -3.523 -8.521 1.00 96.00 89 GLY A C 1
ATOM 692 O O . GLY A 1 89 ? 4.821 -3.174 -9.683 1.00 96.00 89 GLY A O 1
ATOM 693 N N . ALA A 1 90 ? 5.504 -4.192 -7.797 1.00 94.69 90 ALA A N 1
ATOM 694 C CA . ALA A 1 90 ? 6.789 -4.633 -8.348 1.00 94.69 90 ALA A CA 1
ATOM 695 C C . ALA A 1 90 ? 6.592 -5.700 -9.432 1.00 94.69 90 ALA A C 1
ATOM 697 O O . ALA A 1 90 ? 7.150 -5.607 -10.523 1.00 94.69 90 ALA A O 1
ATOM 698 N N . VAL A 1 91 ? 5.747 -6.694 -9.146 1.00 97.06 91 VAL A N 1
ATOM 699 C CA . VAL A 1 91 ? 5.410 -7.762 -10.094 1.00 97.06 91 VAL A CA 1
ATOM 700 C C . VAL A 1 91 ? 4.764 -7.179 -11.353 1.00 97.06 91 VAL A C 1
ATOM 702 O O . VAL A 1 91 ? 5.181 -7.512 -12.460 1.00 97.06 91 VAL A O 1
ATOM 705 N N . ALA A 1 92 ? 3.811 -6.256 -11.203 1.00 96.12 92 ALA A N 1
ATOM 706 C CA . ALA A 1 92 ? 3.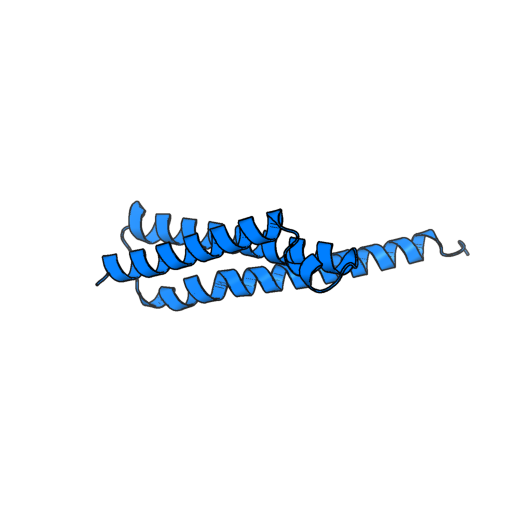168 -5.575 -12.324 1.00 96.12 92 ALA A CA 1
ATOM 707 C C . ALA A 1 92 ? 4.181 -4.841 -13.219 1.00 96.12 92 ALA A C 1
ATOM 709 O O . ALA A 1 92 ? 4.098 -4.948 -14.440 1.00 96.12 92 ALA A O 1
ATOM 710 N N . PHE A 1 93 ? 5.170 -4.156 -12.634 1.00 95.19 93 PHE A N 1
ATOM 711 C CA . PHE A 1 93 ? 6.241 -3.514 -13.401 1.00 95.19 93 PHE A CA 1
ATOM 712 C C . PHE A 1 93 ? 7.064 -4.518 -14.211 1.00 95.19 93 PHE A C 1
ATOM 714 O O . PHE A 1 93 ? 7.292 -4.286 -15.396 1.00 95.19 93 PHE A O 1
ATOM 721 N N . ILE A 1 94 ? 7.462 -5.646 -13.612 1.00 95.25 94 ILE A N 1
ATOM 722 C CA . ILE A 1 94 ? 8.232 -6.689 -14.309 1.00 95.25 94 ILE A CA 1
ATOM 723 C C . ILE A 1 94 ? 7.447 -7.217 -15.514 1.00 95.25 94 ILE A C 1
ATOM 725 O O . ILE A 1 94 ? 8.002 -7.319 -16.605 1.00 95.25 94 ILE A O 1
ATOM 729 N N . PHE A 1 95 ? 6.152 -7.501 -15.345 1.00 95.88 95 PHE A N 1
ATOM 730 C CA . PHE A 1 95 ? 5.304 -7.967 -16.444 1.00 95.88 95 PHE A CA 1
ATOM 731 C C . PHE A 1 95 ? 5.130 -6.917 -17.544 1.00 95.88 95 PHE A C 1
ATOM 733 O O . PHE A 1 95 ? 5.217 -7.259 -18.722 1.00 95.88 95 PHE A O 1
ATOM 740 N N . LEU A 1 96 ? 4.929 -5.647 -17.184 1.00 94.69 96 LEU A N 1
ATOM 741 C CA . LEU A 1 96 ? 4.819 -4.562 -18.162 1.00 94.69 96 LEU A CA 1
ATOM 742 C C . LEU A 1 96 ? 6.124 -4.367 -18.939 1.00 94.69 96 LEU A C 1
ATOM 744 O O . LEU A 1 96 ? 6.093 -4.223 -20.158 1.00 94.69 96 LEU A O 1
ATOM 748 N N . LYS A 1 97 ? 7.271 -4.428 -18.257 1.00 93.38 97 LYS A N 1
ATOM 749 C CA . LYS A 1 97 ? 8.593 -4.357 -18.889 1.00 93.38 97 LYS A CA 1
ATOM 750 C C . LYS A 1 97 ? 8.866 -5.542 -19.805 1.00 93.38 97 LYS A C 1
ATOM 752 O O . LYS A 1 97 ? 9.312 -5.338 -20.928 1.00 93.38 97 LYS A O 1
ATOM 757 N N . ALA A 1 98 ? 8.583 -6.761 -19.353 1.00 93.50 98 ALA A N 1
ATOM 758 C CA . ALA A 1 98 ? 8.750 -7.959 -20.168 1.00 93.50 98 ALA A CA 1
ATOM 759 C C . ALA A 1 98 ? 7.847 -7.921 -21.411 1.00 93.50 98 ALA A C 1
ATOM 761 O 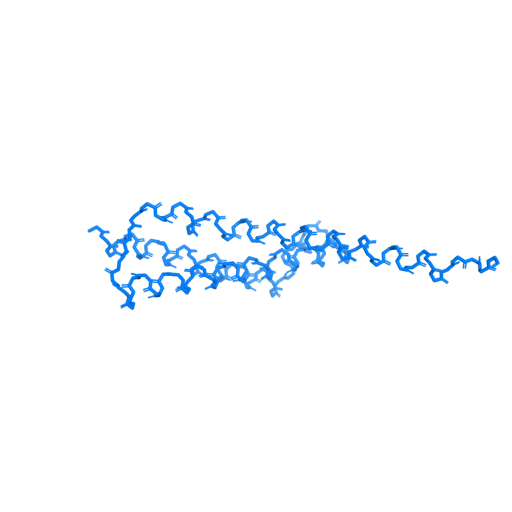O . ALA A 1 98 ? 8.306 -8.215 -22.510 1.00 93.50 98 ALA A O 1
ATOM 762 N N . GLY A 1 99 ? 6.588 -7.502 -21.252 1.00 93.06 99 GLY A N 1
ATOM 763 C CA . GLY A 1 99 ? 5.662 -7.320 -22.369 1.00 93.06 99 GLY A CA 1
ATOM 764 C C . GLY A 1 99 ? 6.151 -6.271 -23.368 1.00 93.06 99 GLY A C 1
ATOM 765 O O . GLY A 1 99 ? 6.122 -6.518 -24.570 1.00 93.06 99 GLY A O 1
ATOM 766 N N . LEU A 1 100 ? 6.662 -5.135 -22.883 1.00 93.31 100 LEU A N 1
ATOM 767 C CA . LEU A 1 100 ? 7.235 -4.091 -23.735 1.00 93.31 100 LEU A CA 1
ATOM 768 C C . LEU A 1 100 ? 8.451 -4.599 -24.523 1.00 93.31 100 LEU A C 1
ATOM 770 O O . LEU A 1 100 ? 8.514 -4.396 -25.731 1.00 93.31 100 LEU A O 1
ATOM 774 N N . LEU A 1 101 ? 9.353 -5.335 -23.866 1.00 92.69 101 LEU A N 1
ATOM 775 C CA . LEU A 1 101 ? 10.539 -5.925 -24.494 1.00 92.69 101 LEU A CA 1
ATOM 776 C C . LEU A 1 101 ? 10.170 -6.897 -25.628 1.00 92.69 101 LEU A C 1
ATOM 778 O O . LEU A 1 101 ? 10.778 -6.877 -26.696 1.00 92.69 101 LEU A O 1
ATOM 782 N N . VAL A 1 102 ? 9.160 -7.744 -25.410 1.00 93.94 102 VAL A N 1
ATOM 783 C CA . VAL A 1 102 ? 8.679 -8.686 -26.432 1.00 93.94 102 VAL A CA 1
ATOM 784 C C . VAL A 1 102 ? 8.086 -7.936 -27.629 1.00 93.94 102 VAL A C 1
ATOM 786 O O . VAL A 1 102 ? 8.374 -8.288 -28.769 1.00 93.94 102 VAL A O 1
ATOM 789 N N . MET A 1 103 ? 7.310 -6.872 -27.395 1.00 91.56 103 MET A N 1
ATOM 790 C CA . MET A 1 103 ? 6.745 -6.061 -28.482 1.00 91.56 103 MET A CA 1
ATOM 791 C C . MET A 1 103 ? 7.822 -5.348 -29.311 1.00 91.56 103 MET A C 1
ATOM 793 O O . MET A 1 103 ? 7.707 -5.273 -30.535 1.00 91.56 103 MET A O 1
ATOM 797 N N . GLU A 1 104 ? 8.876 -4.843 -28.668 1.00 92.12 104 GLU A N 1
ATOM 798 C CA . GLU A 1 104 ? 10.012 -4.226 -29.362 1.00 92.12 104 GLU A CA 1
ATOM 799 C C . GLU A 1 104 ? 10.771 -5.238 -30.232 1.00 92.12 104 GLU A C 1
ATOM 801 O O . GLU A 1 104 ? 11.159 -4.914 -31.358 1.00 92.12 104 GLU A O 1
ATOM 806 N N . ALA A 1 105 ? 10.942 -6.473 -29.749 1.00 90.50 105 ALA A N 1
ATOM 807 C CA . ALA A 1 105 ? 11.596 -7.544 -30.498 1.00 90.50 105 ALA A CA 1
ATOM 808 C C . ALA A 1 105 ? 10.806 -7.952 -31.756 1.00 90.50 105 ALA A C 1
ATOM 810 O O . ALA A 1 105 ? 11.397 -8.127 -32.823 1.00 90.50 105 ALA A O 1
ATOM 811 N N . GLU A 1 106 ? 9.478 -8.054 -31.659 1.00 90.62 106 GLU A N 1
ATOM 812 C CA . GLU A 1 106 ? 8.602 -8.368 -32.799 1.00 90.62 106 GLU A CA 1
ATOM 813 C C . GLU A 1 106 ? 8.590 -7.242 -33.847 1.00 90.62 106 GLU A C 1
ATOM 815 O O . GLU A 1 106 ? 8.631 -7.505 -35.047 1.00 90.62 106 GLU A O 1
ATOM 820 N N . CYS A 1 107 ? 8.587 -5.975 -33.415 1.00 86.75 107 CYS A N 1
ATOM 821 C CA . CYS A 1 107 ? 8.590 -4.818 -34.319 1.00 86.75 107 CYS A CA 1
ATOM 822 C C . CYS A 1 107 ? 9.901 -4.693 -35.118 1.00 86.75 107 CYS A C 1
ATOM 824 O O . CYS A 1 107 ? 9.883 -4.353 -36.302 1.00 86.75 107 CYS A O 1
ATOM 826 N N . ASN A 1 108 ? 11.034 -4.992 -34.477 1.00 82.12 108 ASN A N 1
ATOM 827 C CA . ASN A 1 108 ? 12.365 -4.855 -35.072 1.00 82.12 108 ASN A CA 1
ATOM 828 C C . ASN A 1 108 ? 12.869 -6.123 -35.780 1.00 82.12 108 ASN A C 1
ATOM 830 O O . ASN A 1 108 ? 13.945 -6.099 -36.382 1.00 82.12 108 ASN A O 1
ATOM 834 N N . SER A 1 109 ? 12.125 -7.230 -35.727 1.00 76.06 109 SER A N 1
ATOM 835 C CA . SER A 1 109 ? 12.505 -8.456 -36.430 1.00 76.06 109 SER A CA 1
ATOM 836 C C . SER A 1 109 ? 12.281 -8.298 -37.941 1.00 76.06 109 SER A C 1
ATOM 838 O O . SER A 1 109 ? 11.189 -7.905 -38.362 1.00 76.06 109 SER A O 1
ATOM 840 N N . PRO A 1 110 ? 13.281 -8.598 -38.795 1.00 68.56 110 PRO A N 1
ATOM 841 C CA . PRO A 1 110 ? 13.093 -8.545 -40.237 1.00 68.56 110 PRO A CA 1
ATOM 842 C C . PRO A 1 110 ? 12.007 -9.548 -40.625 1.00 68.56 110 PRO A C 1
ATOM 844 O O . PRO A 1 110 ? 12.125 -10.742 -40.341 1.00 68.56 110 PRO A O 1
ATOM 847 N N . LYS A 1 111 ? 10.938 -9.054 -41.260 1.00 68.44 111 LYS A N 1
ATOM 848 C CA . LYS A 1 111 ? 9.869 -9.904 -41.793 1.00 68.44 111 LYS A CA 1
ATOM 849 C C . LYS A 1 111 ? 10.495 -10.902 -42.771 1.00 68.44 111 LYS A C 1
ATOM 851 O O . LYS A 1 111 ? 11.037 -10.487 -43.794 1.00 68.44 111 LYS A O 1
ATOM 856 N N . LYS A 1 112 ? 10.465 -12.185 -42.409 1.00 58.47 112 LYS A N 1
ATOM 857 C CA . LYS A 1 112 ? 10.734 -13.291 -43.333 1.00 58.47 112 LYS A CA 1
ATOM 858 C C . LYS A 1 112 ? 9.594 -13.436 -44.329 1.00 58.47 112 LYS A C 1
ATOM 860 O O . LYS A 1 112 ? 8.432 -13.238 -43.909 1.00 58.47 112 LYS A O 1
#

pLDDT: mean 89.42, std 9.55, range [58.28, 97.06]

Radius of gyration: 18.81 Å; chains: 1; bounding box: 42×26×67 Å

Secondary structure (DSSP, 8-state):
-HHHHHHHHHHHHHHHHHHHHHHHHTTTTTTT---HHHHHHHHHHHHHHHHHHHHHHHHHIIIIIIS----GGGHHHHHHHHHHHHHHHHHHHHHHHHHHHHHHHHHHS---

Foldseek 3Di:
DLVVLLVVLVVVLVVQLVVLVVCLVVLVQCVPPVDPLSSQLSNLLSVLLNVQSVVLVVVSCCCCPPVVPDDSVCSVVSVVRSVVSSVVSNVVSVVVVVVVVVVVCVVPDPDD

Organism: NCBI:txid1315280